Protein AF-A0A7Y5WTP6-F1 (afdb_monomer)

Secondary structure (DSSP, 8-state):
-EEEEBTTTB--HHHHHHHHHHHHTT---EEEETTSSS-B-S--TTSPEE-BT--HHHHHHHHHHHHTT---HHHHHHHHHTT-

Nearest PDB structures (foldseek):
  1hfw-assembly1_A  TM=9.385E-01  e=2.932E-06  Dickeya chrysanthemi
  2jk0-assembly1_C  TM=9.402E-01  e=4.699E-06  Pectobacterium carotovorum
  7u6m-assembly1_D  TM=9.454E-01  e=7.039E-06  Dickeya chrysanthemi
  2jk0-assembly2_F  TM=9.404E-01  e=1.290E-05  Pectobacterium carotovorum
  1zcf-assembly1_F  TM=9.121E-01  e=5.751E-06  Pectobacterium atrosepticum SCRI1043

pLDDT: mean 94.06, std 6.62, range [55.94, 98.38]

Solvent-accessible surface area (backbone atoms only — not comparable to full-atom values): 4557 Å² total; per-residue (Å²): 89,68,42,61,18,48,72,68,37,45,69,54,73,69,52,48,54,53,51,49,53,41,40,76,71,71,42,60,44,33,32,9,26,64,70,67,66,67,62,14,62,32,77,47,97,85,70,40,24,19,29,24,71,34,34,43,70,58,37,43,53,53,49,57,58,42,55,77,77,46,83,51,56,70,60,47,31,51,63,43,53,73,76,110

Foldseek 3Di:
DEAAAADQQDDDPVRLVVVLVCVVVLDAYEGEHPPQFDAHQQDDPSLHGYQGGDHRVVSVVQVVVVVVPDSRSVVSSVSSVVVD

Sequence (84 aa):
LVMAGVGRGGLTPAQSAALRRAHAAGVVVVVGTRTGSGRVPVMRDDGMVGAGDLNPQKARVLLMLGLSRTSDPREIARIFQTQQ

Structure (mmCIF, N/CA/C/O backbone):
data_AF-A0A7Y5WTP6-F1
#
_entry.id   AF-A0A7Y5WTP6-F1
#
loop_
_atom_site.group_PDB
_atom_site.id
_atom_site.type_symbol
_atom_site.label_atom_id
_atom_site.label_alt_id
_atom_site.label_comp_id
_atom_site.label_asym_id
_atom_site.label_entity_id
_atom_site.label_seq_id
_atom_site.pdbx_PDB_ins_code
_atom_site.Cartn_x
_atom_site.Cartn_y
_atom_site.Cartn_z
_atom_site.occupancy
_atom_site.B_iso_or_equiv
_atom_site.auth_seq_id
_atom_site.auth_comp_id
_atom_site.auth_asym_id
_atom_site.auth_atom_id
_atom_site.pdbx_PDB_model_num
ATOM 1 N N . LEU A 1 1 ? -1.682 -4.919 1.587 1.00 96.25 1 LEU A N 1
ATOM 2 C CA . LEU A 1 1 ? -0.294 -5.163 1.119 1.00 96.25 1 LEU A CA 1
ATOM 3 C C . LEU A 1 1 ? 0.475 -3.847 1.139 1.00 96.25 1 LEU A C 1
ATOM 5 O O . LEU A 1 1 ? -0.116 -2.829 0.810 1.00 96.25 1 LEU A O 1
ATOM 9 N N . VAL A 1 2 ? 1.758 -3.855 1.517 1.00 97.75 2 VAL A N 1
ATOM 10 C CA . VAL A 1 2 ? 2.627 -2.665 1.437 1.00 97.75 2 VAL A CA 1
ATOM 11 C C . VAL A 1 2 ? 3.771 -2.946 0.470 1.00 97.75 2 VAL A C 1
ATOM 13 O O . VAL A 1 2 ? 4.517 -3.900 0.679 1.00 97.75 2 VAL A O 1
ATOM 16 N N . MET A 1 3 ? 3.898 -2.136 -0.580 1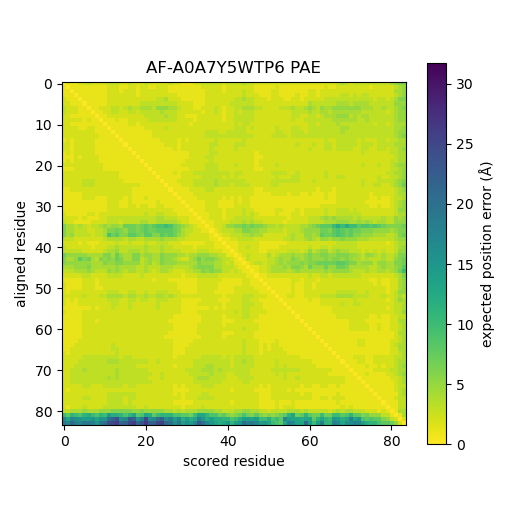.00 97.69 3 MET A N 1
ATOM 17 C CA . MET A 1 3 ? 4.955 -2.233 -1.583 1.00 97.69 3 MET A CA 1
ATOM 18 C C . MET A 1 3 ? 6.046 -1.198 -1.309 1.00 97.69 3 MET A C 1
ATOM 20 O O . MET A 1 3 ? 5.769 -0.003 -1.250 1.00 97.69 3 MET A O 1
ATOM 24 N N . ALA A 1 4 ? 7.297 -1.640 -1.197 1.00 97.69 4 ALA A N 1
ATOM 25 C CA . ALA A 1 4 ? 8.454 -0.753 -1.117 1.00 97.69 4 ALA A CA 1
ATOM 26 C C . ALA A 1 4 ? 8.937 -0.396 -2.537 1.00 97.69 4 ALA A C 1
ATOM 28 O O . ALA A 1 4 ? 9.795 -1.076 -3.102 1.00 97.69 4 ALA A O 1
ATOM 29 N N . GLY A 1 5 ? 8.339 0.640 -3.131 1.00 96.06 5 GLY A N 1
ATOM 30 C CA . GLY A 1 5 ? 8.680 1.133 -4.469 1.00 96.06 5 GLY A CA 1
ATOM 31 C C . GLY A 1 5 ? 10.047 1.822 -4.529 1.00 96.06 5 GLY A C 1
ATOM 32 O O . GLY A 1 5 ? 10.694 2.055 -3.508 1.00 96.06 5 GLY A O 1
ATOM 33 N N . VAL A 1 6 ? 10.504 2.154 -5.735 1.00 96.25 6 VAL A N 1
ATOM 34 C CA . VAL A 1 6 ? 11.782 2.858 -5.956 1.00 96.25 6 VAL A CA 1
ATOM 35 C C . VAL A 1 6 ? 11.600 4.375 -5.900 1.00 96.25 6 VAL A C 1
ATOM 37 O O . VAL A 1 6 ? 10.573 4.889 -6.335 1.00 96.25 6 VAL A O 1
ATOM 40 N N . GLY A 1 7 ? 12.586 5.117 -5.388 1.00 94.38 7 GLY A N 1
ATOM 41 C CA . GLY A 1 7 ? 12.555 6.586 -5.364 1.00 94.38 7 GLY A CA 1
ATOM 42 C C . GLY A 1 7 ? 11.278 7.141 -4.724 1.00 94.38 7 GLY A C 1
ATOM 43 O O . GLY A 1 7 ? 11.013 6.910 -3.549 1.00 94.38 7 GLY A O 1
ATOM 44 N N . ARG A 1 8 ? 10.447 7.835 -5.507 1.00 94.31 8 ARG A N 1
ATOM 45 C CA . ARG A 1 8 ? 9.178 8.426 -5.050 1.00 94.31 8 ARG A CA 1
ATOM 46 C C . ARG A 1 8 ? 7.981 7.458 -5.120 1.00 94.31 8 ARG A C 1
ATOM 48 O O . ARG A 1 8 ? 6.877 7.856 -5.483 1.00 94.31 8 ARG A O 1
ATOM 55 N N . GLY A 1 9 ? 8.199 6.177 -4.816 1.00 94.88 9 GLY A N 1
ATOM 56 C CA . GLY A 1 9 ? 7.173 5.127 -4.918 1.00 94.88 9 GLY A CA 1
ATOM 57 C C . GLY A 1 9 ? 6.933 4.630 -6.350 1.00 94.88 9 GLY A C 1
ATOM 58 O O . GLY A 1 9 ? 5.825 4.224 -6.693 1.00 94.88 9 GLY A O 1
ATOM 59 N N . GLY A 1 10 ? 7.957 4.693 -7.202 1.00 95.12 10 GLY A N 1
ATOM 60 C CA . GLY A 1 10 ? 7.935 4.158 -8.558 1.00 95.12 10 GLY A CA 1
ATOM 61 C C . GLY A 1 10 ? 7.802 2.634 -8.580 1.00 95.12 10 GLY A C 1
ATOM 62 O O . GLY A 1 10 ? 8.298 1.931 -7.694 1.00 95.12 10 GLY A O 1
ATOM 63 N N . LEU A 1 11 ? 7.135 2.136 -9.619 1.00 95.56 11 LEU A N 1
ATOM 64 C CA . LEU A 1 11 ? 6.849 0.723 -9.855 1.00 95.56 11 LEU A CA 1
ATOM 65 C C . LEU A 1 11 ? 7.205 0.384 -11.302 1.00 95.56 11 LEU A C 1
ATOM 67 O O . LEU A 1 11 ? 6.967 1.192 -12.200 1.00 95.56 11 LEU A O 1
ATOM 71 N N . THR A 1 12 ? 7.726 -0.815 -11.551 1.00 96.62 12 THR A N 1
ATOM 72 C CA . THR A 1 12 ? 7.867 -1.306 -12.928 1.00 96.62 12 THR A CA 1
ATOM 73 C C . THR A 1 12 ? 6.487 -1.588 -13.539 1.00 96.62 12 THR A C 1
ATOM 75 O O . THR A 1 12 ? 5.524 -1.823 -12.797 1.00 96.62 12 THR A O 1
ATOM 78 N N . PRO A 1 13 ? 6.351 -1.640 -14.879 1.00 96.25 13 PRO A N 1
ATOM 79 C CA . PRO A 1 13 ? 5.074 -1.965 -15.518 1.00 96.25 13 PRO A CA 1
ATOM 80 C C . PRO A 1 13 ? 4.475 -3.294 -15.033 1.00 96.25 13 PRO A C 1
ATOM 82 O O . PRO A 1 13 ? 3.279 -3.370 -1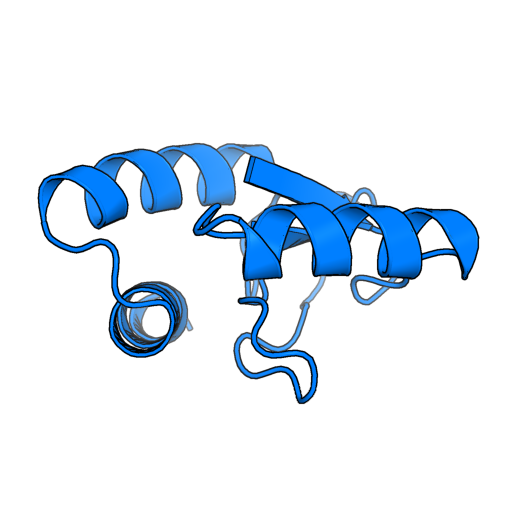4.746 1.00 96.25 13 PRO A O 1
ATOM 85 N N . ALA A 1 14 ? 5.313 -4.320 -14.852 1.00 97.44 14 ALA A N 1
ATOM 86 C CA . ALA A 1 14 ? 4.889 -5.621 -14.337 1.00 97.44 14 ALA A CA 1
ATOM 87 C C . ALA A 1 14 ? 4.383 -5.542 -12.884 1.00 97.44 14 ALA A C 1
ATOM 89 O O . ALA A 1 14 ? 3.342 -6.118 -12.562 1.00 97.44 14 ALA A O 1
ATOM 90 N N . GLN A 1 15 ? 5.071 -4.785 -12.019 1.00 96.94 15 GLN A N 1
ATOM 91 C CA . GLN A 1 15 ? 4.637 -4.551 -10.637 1.00 96.94 15 GLN A CA 1
ATOM 92 C C . GLN A 1 15 ? 3.312 -3.786 -10.591 1.00 96.94 15 GLN A C 1
ATOM 94 O O . GLN A 1 15 ? 2.390 -4.211 -9.902 1.00 96.94 15 GLN A O 1
ATOM 99 N N . SER A 1 16 ? 3.184 -2.702 -11.361 1.00 95.62 16 SER A N 1
ATOM 100 C CA . SER A 1 16 ? 1.942 -1.925 -11.448 1.00 95.62 16 SER A CA 1
ATOM 101 C C . SER A 1 16 ? 0.771 -2.784 -11.940 1.00 95.62 16 SER A C 1
ATOM 103 O O . SER A 1 16 ? -0.318 -2.740 -11.369 1.00 95.62 16 SER A O 1
ATOM 105 N N . ALA A 1 17 ? 0.982 -3.630 -12.954 1.00 96.56 17 ALA A N 1
ATOM 106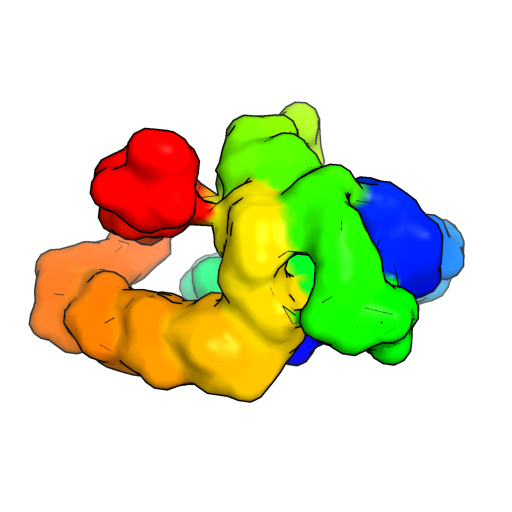 C CA . ALA A 1 17 ? -0.039 -4.562 -13.429 1.00 96.56 17 ALA A CA 1
ATOM 107 C C . ALA A 1 17 ? -0.455 -5.577 -12.348 1.00 96.56 17 ALA A C 1
ATOM 109 O O . ALA A 1 17 ? -1.647 -5.797 -12.145 1.00 96.56 17 ALA A O 1
ATOM 110 N N . ALA A 1 18 ? 0.503 -6.169 -11.629 1.00 97.69 18 ALA A N 1
ATOM 111 C CA . ALA A 1 18 ? 0.211 -7.112 -10.551 1.00 97.69 18 ALA A CA 1
ATOM 112 C C . ALA A 1 18 ? -0.540 -6.456 -9.381 1.00 97.69 18 ALA A C 1
ATOM 114 O O . ALA A 1 18 ? -1.523 -7.011 -8.890 1.00 97.69 18 ALA A O 1
ATOM 115 N N . LEU A 1 19 ? -0.125 -5.256 -8.974 1.00 96.94 19 LEU A N 1
ATOM 116 C CA . LEU A 1 19 ? -0.764 -4.516 -7.889 1.00 96.94 19 LEU A CA 1
ATOM 117 C C . LEU A 1 19 ? -2.171 -4.044 -8.261 1.00 96.94 19 LEU A C 1
ATOM 119 O O . LEU A 1 19 ? -3.060 -4.114 -7.420 1.00 96.94 19 LEU A O 1
ATOM 123 N N . ARG A 1 20 ? -2.410 -3.644 -9.518 1.00 95.56 20 ARG A N 1
ATOM 124 C CA . ARG A 1 20 ? -3.765 -3.329 -10.001 1.00 95.56 20 ARG A CA 1
ATOM 125 C C . ARG A 1 20 ? -4.687 -4.543 -9.955 1.00 95.56 20 ARG A C 1
ATOM 127 O O . ARG A 1 20 ? -5.827 -4.400 -9.532 1.00 95.56 20 ARG A O 1
ATOM 134 N N . ARG A 1 21 ? -4.201 -5.738 -10.316 1.00 96.94 21 ARG A N 1
ATOM 135 C CA . ARG A 1 21 ? -4.988 -6.978 -10.164 1.00 96.94 21 ARG A CA 1
ATOM 136 C C . ARG A 1 21 ? -5.325 -7.262 -8.701 1.00 96.94 21 ARG A C 1
ATOM 138 O O . ARG A 1 21 ? -6.464 -7.594 -8.403 1.00 96.94 21 ARG A O 1
ATOM 145 N N . ALA A 1 22 ? -4.363 -7.097 -7.792 1.00 96.50 22 ALA A N 1
ATOM 146 C CA . ALA A 1 22 ? -4.611 -7.264 -6.360 1.00 96.50 22 ALA A CA 1
ATOM 147 C C . ALA A 1 22 ? -5.632 -6.240 -5.834 1.00 96.50 22 ALA A C 1
ATOM 149 O O . ALA A 1 22 ? -6.551 -6.607 -5.107 1.00 96.50 22 ALA A O 1
ATOM 150 N N . HIS A 1 23 ? -5.503 -4.976 -6.242 1.00 94.25 23 HIS A N 1
ATOM 151 C CA . HIS A 1 23 ? -6.438 -3.915 -5.880 1.00 94.25 23 HIS A CA 1
ATOM 152 C C . HIS A 1 23 ? -7.858 -4.199 -6.386 1.00 94.25 23 HIS A C 1
ATOM 154 O O . HIS A 1 23 ? -8.806 -4.124 -5.611 1.00 94.25 23 HIS A O 1
ATOM 160 N N . ALA A 1 24 ? -7.998 -4.618 -7.648 1.00 94.31 24 ALA A N 1
ATOM 161 C CA . ALA A 1 24 ? -9.280 -5.020 -8.227 1.00 94.31 24 ALA A CA 1
ATOM 162 C C . ALA A 1 24 ? -9.910 -6.231 -7.513 1.00 94.31 24 ALA A C 1
ATOM 164 O O . ALA A 1 24 ? -11.129 -6.357 -7.483 1.00 94.31 24 ALA A O 1
ATOM 165 N N . ALA A 1 25 ? -9.097 -7.093 -6.897 1.00 96.25 25 ALA A N 1
ATOM 166 C CA . ALA A 1 25 ? -9.552 -8.200 -6.055 1.00 96.25 25 ALA A CA 1
ATOM 167 C C . ALA A 1 25 ? -9.874 -7.785 -4.600 1.00 96.25 25 ALA A C 1
ATOM 169 O O . ALA A 1 25 ? -10.050 -8.646 -3.741 1.00 96.25 25 ALA A O 1
ATOM 170 N N . GLY A 1 26 ? -9.922 -6.483 -4.297 1.00 93.75 26 GLY A N 1
ATOM 171 C CA . GLY A 1 26 ? -10.269 -5.954 -2.974 1.00 93.75 26 GLY A CA 1
ATOM 172 C C . GLY A 1 26 ? -9.097 -5.845 -1.994 1.00 93.75 26 GLY A C 1
ATOM 173 O O . GLY A 1 26 ? -9.296 -5.511 -0.828 1.00 93.75 26 GLY A O 1
ATOM 174 N N . VAL A 1 27 ? -7.856 -6.094 -2.428 1.00 96.50 27 VAL A N 1
ATOM 175 C CA . VAL A 1 27 ? -6.686 -5.917 -1.559 1.00 96.50 27 VAL A CA 1
ATOM 176 C C . VAL A 1 27 ? -6.343 -4.432 -1.457 1.00 96.50 27 VAL A C 1
ATOM 178 O O . VAL A 1 27 ? -5.985 -3.793 -2.445 1.00 96.50 27 VAL A O 1
ATOM 181 N N . VAL A 1 28 ? -6.344 -3.883 -0.241 1.00 96.62 28 VAL A N 1
ATOM 182 C CA . VAL A 1 28 ? -5.813 -2.533 -0.005 1.00 96.62 28 VAL A CA 1
ATOM 183 C C . VAL A 1 28 ? -4.299 -2.538 -0.226 1.00 96.62 28 VAL A C 1
ATOM 185 O O . VAL A 1 28 ? -3.550 -3.255 0.454 1.00 96.62 28 VAL A O 1
ATOM 188 N N . VAL A 1 29 ? -3.839 -1.744 -1.192 1.00 97.50 29 VAL A N 1
ATOM 189 C CA . VAL A 1 29 ? -2.426 -1.603 -1.556 1.00 97.50 29 VAL A CA 1
ATOM 190 C C . VAL A 1 29 ? -1.920 -0.245 -1.091 1.00 97.50 29 VAL A C 1
ATOM 192 O O . VAL A 1 29 ? -2.470 0.787 -1.469 1.00 97.50 29 VAL A O 1
ATOM 195 N N . VAL A 1 30 ? -0.840 -0.263 -0.308 1.00 97.75 30 VAL A N 1
ATOM 196 C CA . VAL A 1 30 ? -0.083 0.932 0.072 1.00 97.75 30 VAL A CA 1
ATOM 197 C C . VAL A 1 30 ? 1.279 0.913 -0.619 1.00 97.75 30 VAL A C 1
ATOM 199 O O . VAL A 1 30 ? 1.996 -0.084 -0.539 1.00 97.75 30 VAL A O 1
ATOM 202 N N . VAL A 1 31 ? 1.664 2.004 -1.275 1.00 97.62 31 VAL A N 1
ATOM 203 C CA . VAL A 1 31 ? 2.957 2.175 -1.947 1.00 97.62 31 VAL A CA 1
ATOM 204 C C . VAL A 1 31 ? 3.832 3.118 -1.123 1.00 97.62 31 VAL A C 1
ATOM 206 O O . VAL A 1 31 ? 3.551 4.307 -1.004 1.00 97.62 31 VAL A O 1
ATOM 209 N N . GLY A 1 32 ? 4.900 2.578 -0.545 1.00 96.94 32 GLY A N 1
ATOM 210 C CA . GLY A 1 32 ? 5.970 3.337 0.102 1.00 96.94 32 GLY A CA 1
ATOM 211 C C . GLY A 1 32 ? 7.243 3.347 -0.739 1.00 96.94 32 GLY A C 1
ATOM 212 O O . GLY A 1 32 ? 7.227 2.997 -1.921 1.00 96.94 32 GLY A O 1
ATOM 213 N N . THR A 1 33 ? 8.364 3.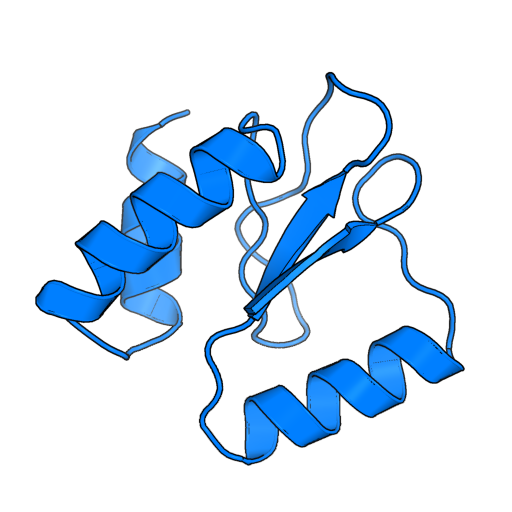712 -0.120 1.00 97.06 33 THR A N 1
ATOM 214 C CA . THR A 1 33 ? 9.678 3.716 -0.774 1.00 97.06 33 THR A CA 1
ATOM 215 C C . THR A 1 33 ? 10.718 2.883 -0.029 1.00 97.06 33 THR A C 1
ATOM 217 O O . THR A 1 33 ? 10.763 2.867 1.200 1.00 97.06 33 THR A O 1
ATOM 220 N N . ARG A 1 34 ? 11.578 2.187 -0.781 1.00 96.00 34 ARG A N 1
ATOM 221 C CA . A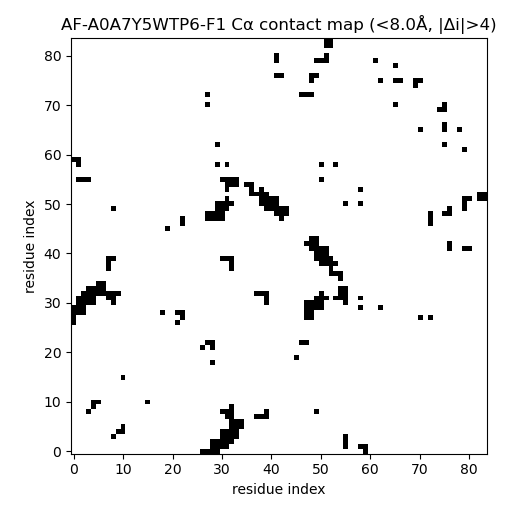RG A 1 34 ? 12.723 1.430 -0.252 1.00 96.00 34 ARG A CA 1
ATOM 222 C C . ARG A 1 34 ? 13.959 2.287 0.040 1.00 96.00 34 ARG A C 1
ATOM 224 O O . ARG A 1 34 ? 14.945 1.743 0.520 1.00 96.00 34 ARG A O 1
ATOM 231 N N . THR A 1 35 ? 13.937 3.587 -0.262 1.00 96.12 35 THR A N 1
ATOM 232 C CA . THR A 1 35 ? 15.066 4.505 -0.004 1.00 96.12 35 THR A CA 1
ATOM 233 C C . THR A 1 35 ? 15.303 4.759 1.485 1.00 96.12 35 THR A C 1
ATOM 235 O O . THR A 1 35 ? 16.342 5.290 1.854 1.00 96.12 35 THR A O 1
ATOM 238 N N . GLY A 1 36 ? 14.355 4.383 2.350 1.00 84.81 36 GLY A N 1
ATOM 239 C CA . GLY A 1 36 ? 14.435 4.557 3.803 1.00 84.81 36 GLY A CA 1
ATOM 240 C C . GLY A 1 36 ? 13.895 5.904 4.288 1.00 84.81 36 GLY A C 1
ATOM 241 O O . GLY A 1 36 ? 13.298 5.957 5.361 1.00 84.81 36 GLY A O 1
ATOM 242 N N . SER A 1 37 ? 14.022 6.954 3.475 1.00 86.69 37 SER A N 1
ATOM 243 C CA . SER A 1 37 ? 13.456 8.287 3.704 1.00 86.69 37 SER A CA 1
ATOM 244 C C . SER A 1 37 ? 12.923 8.907 2.408 1.00 86.69 37 SER A C 1
ATOM 246 O O . SER A 1 37 ? 13.200 8.422 1.305 1.00 86.69 37 SER A O 1
ATOM 248 N N . GLY A 1 38 ? 12.153 9.986 2.546 1.00 87.44 38 GLY A N 1
ATOM 249 C CA . GLY A 1 38 ? 11.501 10.680 1.439 1.00 87.44 38 GLY A CA 1
ATOM 250 C C . GLY A 1 38 ? 10.010 10.368 1.341 1.00 87.44 38 GLY A C 1
ATOM 251 O O . GLY A 1 38 ? 9.481 9.516 2.053 1.00 87.44 38 GLY A O 1
ATOM 252 N N . ARG A 1 39 ? 9.337 11.091 0.444 1.00 92.12 39 ARG A N 1
ATOM 253 C CA . ARG A 1 39 ? 7.878 11.200 0.432 1.00 92.12 39 ARG A CA 1
ATOM 254 C C . ARG A 1 39 ? 7.236 10.547 -0.778 1.00 92.12 39 ARG A C 1
ATOM 256 O O . ARG A 1 39 ? 7.552 10.912 -1.910 1.00 92.12 39 ARG A O 1
ATOM 263 N N . VAL A 1 40 ? 6.250 9.683 -0.551 1.00 95.25 40 VAL A N 1
ATOM 264 C CA . VAL A 1 40 ? 5.355 9.160 -1.595 1.00 95.25 40 VAL A CA 1
ATOM 265 C C . VAL A 1 40 ? 3.971 9.807 -1.450 1.00 95.25 40 VAL A C 1
ATOM 267 O O . VAL A 1 40 ? 3.393 9.722 -0.370 1.00 95.25 40 VAL A O 1
ATOM 270 N N . PRO A 1 41 ? 3.401 10.446 -2.493 1.00 94.38 41 PRO A N 1
ATOM 271 C CA . PRO A 1 41 ? 2.071 11.057 -2.414 1.00 94.38 41 PRO A CA 1
ATOM 272 C C . PRO A 1 41 ? 1.009 10.075 -1.943 1.00 94.38 41 PRO A C 1
ATOM 274 O O . PRO A 1 41 ? 0.860 9.015 -2.544 1.00 94.38 41 PRO A O 1
ATOM 277 N N . VAL A 1 42 ? 0.262 10.446 -0.901 1.00 93.31 42 VAL A N 1
ATOM 278 C CA . VAL A 1 42 ? -0.795 9.594 -0.336 1.00 93.31 42 VAL A CA 1
ATOM 279 C C . VAL A 1 42 ? -1.931 9.369 -1.335 1.00 93.31 42 VAL A C 1
ATOM 281 O O . VAL A 1 42 ? -2.419 8.250 -1.461 1.00 93.31 42 VAL A O 1
ATOM 284 N N . MET A 1 43 ? -2.318 10.412 -2.073 1.00 89.00 43 MET A N 1
ATOM 285 C CA . MET A 1 43 ? -3.276 10.313 -3.177 1.00 89.00 43 MET A CA 1
ATOM 286 C C . MET A 1 43 ? -2.559 9.879 -4.448 1.00 89.00 43 MET A C 1
ATOM 288 O O . MET A 1 43 ? -1.547 10.477 -4.821 1.00 89.00 43 MET A O 1
ATOM 292 N N . ARG A 1 44 ? -3.094 8.853 -5.107 1.00 89.06 44 ARG A N 1
ATOM 293 C CA . ARG A 1 44 ? -2.594 8.345 -6.382 1.00 89.06 44 ARG A CA 1
ATOM 294 C C . ARG A 1 44 ? -3.757 8.112 -7.336 1.00 89.06 44 ARG A C 1
ATOM 296 O O . ARG A 1 44 ? -4.826 7.673 -6.917 1.00 89.06 44 ARG A O 1
ATOM 303 N N . ASP A 1 45 ? -3.511 8.334 -8.620 1.00 85.75 45 ASP A N 1
ATOM 304 C CA . ASP A 1 45 ? -4.531 8.203 -9.670 1.00 85.75 45 ASP A CA 1
ATOM 305 C C . ASP A 1 45 ? -4.938 6.742 -9.937 1.00 85.75 45 ASP A C 1
ATOM 307 O O . ASP A 1 45 ? -5.964 6.474 -10.554 1.00 85.75 45 ASP A O 1
ATOM 311 N N . ASP A 1 46 ? -4.143 5.778 -9.461 1.00 86.06 46 ASP A N 1
ATOM 312 C CA . ASP A 1 46 ? -4.343 4.339 -9.662 1.00 86.06 46 ASP A CA 1
ATOM 313 C C . ASP A 1 46 ? -5.213 3.665 -8.581 1.00 86.06 46 ASP A C 1
ATOM 315 O O . ASP A 1 46 ? -5.330 2.438 -8.572 1.00 86.06 46 ASP A O 1
ATOM 319 N N . GLY A 1 47 ? -5.814 4.446 -7.674 1.00 84.88 47 GLY A N 1
ATOM 320 C CA . GLY A 1 47 ? -6.664 3.955 -6.578 1.00 84.88 47 GLY A CA 1
ATOM 321 C C . GLY A 1 47 ? -5.896 3.319 -5.413 1.00 84.88 47 GLY A C 1
ATOM 322 O O . GLY A 1 47 ? -6.490 2.969 -4.391 1.00 84.88 47 GLY A O 1
ATOM 323 N N . MET A 1 48 ? -4.572 3.191 -5.533 1.00 94.38 48 MET A N 1
ATOM 324 C CA . MET A 1 48 ? -3.701 2.744 -4.449 1.00 94.38 48 MET A CA 1
ATOM 325 C C . MET A 1 48 ? -3.388 3.908 -3.509 1.00 94.38 48 MET A C 1
ATOM 327 O O . MET A 1 48 ? -3.431 5.077 -3.883 1.00 94.38 48 MET A O 1
ATOM 331 N N . VAL A 1 49 ? -3.007 3.589 -2.277 1.00 96.81 49 VAL A N 1
ATOM 332 C CA . VAL A 1 49 ? -2.669 4.596 -1.266 1.00 96.81 49 VAL A CA 1
ATOM 333 C C . VAL A 1 49 ? -1.156 4.776 -1.220 1.00 96.81 49 VAL A C 1
ATOM 335 O O . VAL A 1 49 ? -0.418 3.798 -1.212 1.00 96.81 49 VAL A O 1
ATOM 338 N N . GLY A 1 50 ? -0.643 6.000 -1.191 1.00 96.81 50 GLY A N 1
ATOM 339 C CA . GLY A 1 50 ? 0.774 6.226 -0.895 1.00 96.81 50 GLY A CA 1
ATOM 340 C C . GLY A 1 50 ? 1.057 6.285 0.602 1.00 96.81 50 GLY A C 1
ATOM 341 O O . GLY A 1 50 ? 0.213 6.702 1.390 1.00 96.81 50 GLY A O 1
ATOM 342 N N . ALA A 1 51 ? 2.268 5.904 1.001 1.00 96.75 51 ALA A N 1
ATOM 343 C CA . ALA A 1 51 ? 2.663 5.862 2.408 1.00 96.75 51 ALA A CA 1
ATOM 344 C C . ALA A 1 51 ? 2.962 7.241 3.035 1.00 96.75 51 ALA A C 1
ATOM 346 O O . ALA A 1 51 ? 3.241 7.307 4.232 1.00 96.75 51 ALA A O 1
ATOM 347 N N . GLY A 1 52 ? 2.939 8.331 2.259 1.00 95.62 52 GLY A N 1
ATOM 348 C CA . GLY A 1 52 ? 3.373 9.640 2.742 1.00 95.62 52 GLY A CA 1
ATOM 349 C C . GLY A 1 52 ? 4.864 9.621 3.064 1.00 95.62 52 GLY A C 1
ATOM 350 O O . GLY A 1 52 ? 5.677 9.185 2.246 1.00 95.62 52 GLY A O 1
ATOM 351 N N . ASP A 1 53 ? 5.194 10.069 4.270 1.00 94.44 53 ASP A N 1
ATOM 352 C CA . ASP A 1 53 ? 6.556 10.130 4.808 1.00 94.44 53 ASP A CA 1
ATOM 353 C C . ASP A 1 53 ? 6.925 8.869 5.622 1.00 94.44 53 ASP A C 1
ATOM 355 O O . ASP A 1 53 ? 8.028 8.744 6.163 1.00 94.44 53 ASP A O 1
ATOM 359 N N . LEU A 1 54 ? 6.011 7.893 5.707 1.00 95.81 54 LEU A N 1
ATOM 360 C CA . LEU A 1 54 ? 6.255 6.634 6.401 1.00 95.81 54 LEU A CA 1
ATOM 361 C C . LEU A 1 54 ? 7.103 5.689 5.549 1.00 95.81 54 LEU A C 1
ATOM 363 O O . LEU A 1 54 ? 6.803 5.401 4.388 1.00 95.81 54 LEU A O 1
ATOM 367 N N . ASN A 1 55 ? 8.119 5.100 6.179 1.00 95.88 55 ASN A N 1
ATOM 368 C CA . ASN A 1 55 ? 8.795 3.949 5.598 1.00 95.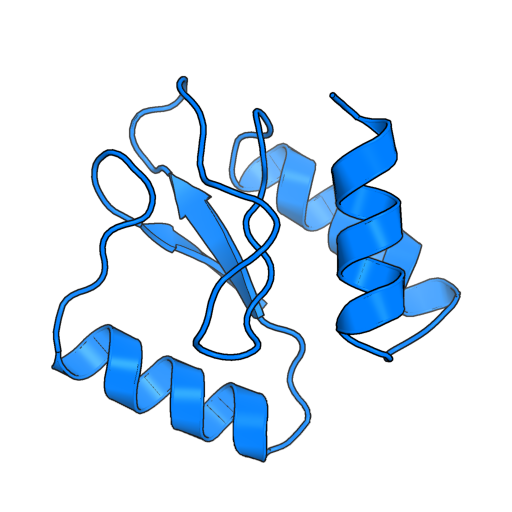88 55 ASN A CA 1
ATOM 369 C C . ASN A 1 55 ? 7.835 2.734 5.517 1.00 95.88 55 ASN A C 1
ATOM 371 O O . ASN A 1 55 ? 6.816 2.686 6.219 1.00 95.88 55 ASN A O 1
ATOM 375 N N . PRO A 1 56 ? 8.138 1.720 4.686 1.00 97.50 56 PRO A N 1
ATOM 376 C CA . PRO A 1 56 ? 7.251 0.574 4.489 1.00 97.50 56 PRO A CA 1
ATOM 377 C C . PRO A 1 56 ? 6.906 -0.189 5.777 1.00 97.50 56 PRO A C 1
ATOM 379 O O . PRO A 1 56 ? 5.809 -0.734 5.894 1.00 97.50 56 PRO A O 1
ATOM 382 N N . GLN A 1 57 ? 7.810 -0.215 6.760 1.00 97.06 57 GLN A N 1
ATOM 383 C CA . GLN A 1 57 ? 7.588 -0.890 8.039 1.00 97.06 57 GLN A CA 1
ATOM 384 C C . GLN A 1 57 ? 6.516 -0.169 8.869 1.00 97.06 57 GLN A C 1
ATOM 386 O O . GLN A 1 57 ? 5.549 -0.798 9.300 1.00 97.06 57 GLN A O 1
ATOM 391 N N . LYS A 1 58 ? 6.636 1.154 9.039 1.00 96.69 58 LYS A N 1
ATOM 392 C CA . LYS A 1 58 ? 5.642 1.978 9.745 1.00 96.69 58 LYS A CA 1
ATOM 393 C C . LYS A 1 58 ? 4.308 1.999 9.001 1.00 96.69 58 LYS A C 1
ATOM 395 O O . LYS A 1 58 ? 3.261 1.825 9.620 1.00 96.69 58 LYS A O 1
ATOM 400 N N . ALA A 1 59 ? 4.346 2.115 7.673 1.00 97.44 59 ALA A N 1
ATOM 401 C CA . ALA A 1 59 ? 3.158 2.043 6.828 1.00 97.44 59 ALA A CA 1
ATOM 402 C C . ALA A 1 59 ? 2.416 0.709 6.995 1.00 97.44 59 ALA A C 1
ATOM 404 O O . ALA A 1 59 ? 1.189 0.688 7.022 1.00 97.44 59 ALA A O 1
ATOM 405 N N . ARG A 1 60 ? 3.132 -0.412 7.160 1.00 98.12 60 ARG A N 1
ATOM 406 C CA . ARG A 1 60 ? 2.506 -1.714 7.432 1.00 98.12 60 ARG A CA 1
ATOM 407 C C . ARG A 1 60 ? 1.773 -1.729 8.768 1.00 98.12 60 ARG A C 1
ATOM 409 O O . ARG A 1 60 ? 0.654 -2.227 8.808 1.00 98.12 60 ARG A O 1
ATOM 416 N N . VAL A 1 61 ? 2.370 -1.190 9.829 1.00 98.31 61 VAL A N 1
ATOM 417 C CA . VAL A 1 61 ? 1.708 -1.097 11.141 1.00 98.31 61 VAL A CA 1
ATOM 418 C C . VAL A 1 61 ? 0.446 -0.243 11.045 1.00 98.31 61 VAL A C 1
ATOM 420 O O . VAL A 1 61 ? -0.624 -0.701 11.440 1.00 98.31 61 VAL A O 1
ATOM 423 N N . LEU A 1 62 ? 0.541 0.944 10.441 1.00 97.81 62 LEU A N 1
ATOM 424 C CA . LEU A 1 62 ? -0.614 1.823 10.267 1.00 97.81 62 LEU A CA 1
ATOM 425 C C . LEU A 1 62 ? -1.706 1.178 9.406 1.00 97.81 62 LEU A C 1
ATOM 427 O O . LEU A 1 62 ? -2.877 1.244 9.762 1.00 97.81 62 LEU A O 1
ATOM 431 N N . LEU A 1 63 ? -1.337 0.502 8.314 1.00 98.12 63 LEU A N 1
ATOM 432 C CA . LEU A 1 63 ? -2.291 -0.212 7.469 1.00 98.12 63 LEU A CA 1
ATOM 433 C C . LEU A 1 63 ? -2.997 -1.335 8.240 1.00 98.12 63 LEU A C 1
ATOM 435 O O . LEU A 1 63 ? -4.206 -1.475 8.105 1.00 98.12 63 LEU A O 1
ATOM 439 N N . MET A 1 64 ? -2.282 -2.119 9.055 1.00 98.38 64 MET A N 1
ATOM 440 C CA . MET A 1 64 ? -2.908 -3.162 9.884 1.00 98.38 64 MET A CA 1
ATOM 441 C C . MET A 1 64 ? -3.924 -2.567 10.867 1.00 98.38 64 MET A C 1
ATOM 443 O O . MET A 1 64 ? -5.029 -3.089 10.990 1.00 98.38 64 MET A O 1
ATOM 447 N N . LEU A 1 65 ? -3.583 -1.451 11.519 1.00 98.12 65 LEU A N 1
ATOM 448 C CA . LEU A 1 65 ? -4.502 -0.750 12.419 1.00 98.12 65 LEU A CA 1
ATOM 449 C C . LEU A 1 65 ? -5.698 -0.159 11.662 1.00 98.12 65 LEU A C 1
ATOM 451 O O . LEU A 1 65 ? -6.833 -0.308 12.106 1.00 98.12 65 LEU A O 1
ATOM 455 N N . GLY A 1 66 ? -5.471 0.460 10.503 1.00 97.38 66 GLY A N 1
ATOM 456 C CA . GLY A 1 66 ? -6.531 1.018 9.663 1.00 97.38 66 GLY A CA 1
ATOM 457 C C . GLY A 1 66 ? -7.514 -0.047 9.178 1.00 97.38 66 GLY A C 1
ATOM 458 O O . GLY A 1 66 ? -8.723 0.142 9.288 1.00 97.38 66 GLY A O 1
ATOM 459 N N . LEU A 1 67 ? -7.005 -1.208 8.752 1.00 97.69 67 LEU A N 1
ATOM 460 C CA . LEU A 1 67 ? -7.823 -2.342 8.311 1.00 97.69 67 LEU A CA 1
ATOM 461 C C . LEU A 1 67 ? -8.692 -2.942 9.425 1.00 97.69 67 LEU A C 1
ATOM 463 O O . LEU A 1 67 ? -9.719 -3.541 9.125 1.00 97.69 67 LEU A O 1
ATOM 467 N N . SER A 1 68 ? -8.346 -2.739 10.703 1.00 98.00 68 SER A N 1
ATOM 468 C CA . SER A 1 68 ? -9.235 -3.103 11.820 1.00 98.00 68 SER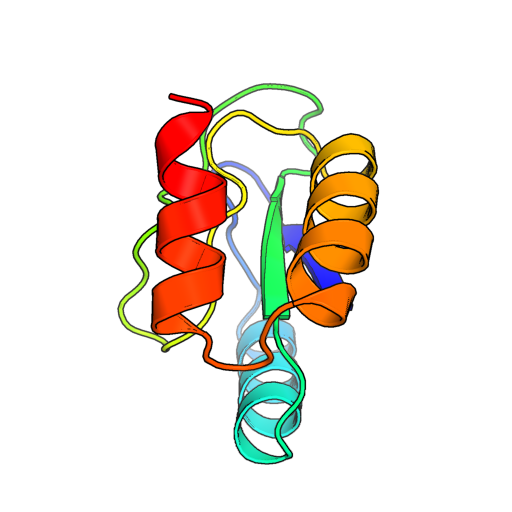 A CA 1
ATOM 469 C C . SER A 1 68 ? -10.482 -2.211 11.928 1.00 98.00 68 SER A C 1
ATOM 471 O O . SER A 1 68 ? -11.418 -2.546 12.652 1.00 98.00 68 SER A O 1
ATOM 473 N N . ARG A 1 69 ? -10.494 -1.061 11.239 1.00 97.69 69 ARG A N 1
ATOM 474 C CA . ARG A 1 6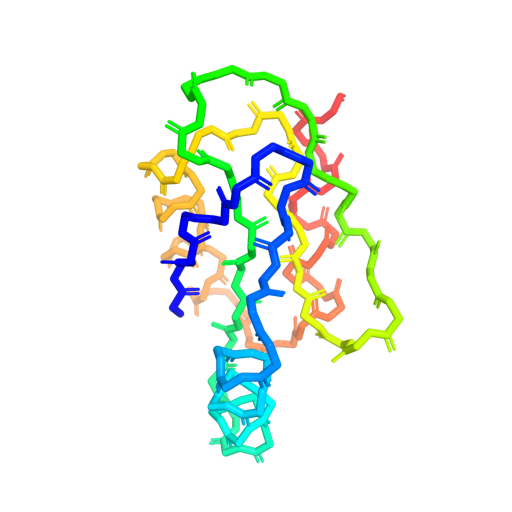9 ? -11.576 -0.065 11.273 1.00 97.69 69 ARG A CA 1
ATOM 475 C C . ARG A 1 69 ? -12.345 0.028 9.962 1.00 97.69 69 ARG A C 1
ATOM 477 O O . ARG A 1 69 ? -13.552 0.229 9.989 1.00 97.69 69 ARG A O 1
ATOM 484 N N . THR A 1 70 ? -11.661 -0.082 8.828 1.00 96.94 70 THR A N 1
ATOM 485 C CA . THR A 1 70 ? -12.258 0.079 7.497 1.00 96.94 70 THR A CA 1
ATOM 486 C C . THR A 1 70 ? -11.414 -0.607 6.430 1.00 96.94 70 THR A C 1
ATOM 488 O O . THR A 1 70 ? -10.203 -0.738 6.572 1.00 96.94 70 THR A O 1
ATOM 491 N N . SER A 1 71 ? -12.052 -1.021 5.338 1.00 94.12 71 SER A N 1
ATOM 492 C CA . SER A 1 71 ? -11.371 -1.495 4.126 1.00 94.12 71 SER A CA 1
ATOM 493 C C . SER A 1 71 ? -11.572 -0.560 2.927 1.00 94.12 71 SER A C 1
ATOM 495 O O . SER A 1 71 ? -11.122 -0.889 1.834 1.00 94.12 71 SER A O 1
ATOM 497 N N . ASP A 1 72 ? -12.215 0.602 3.114 1.00 92.56 72 ASP A N 1
ATOM 498 C CA . ASP A 1 72 ? -12.361 1.616 2.063 1.00 92.56 72 ASP A CA 1
ATOM 499 C C . ASP A 1 72 ? -11.000 2.286 1.779 1.00 92.56 72 ASP A C 1
ATOM 501 O O . ASP A 1 72 ? -10.453 2.952 2.667 1.00 92.56 72 ASP A O 1
ATOM 505 N N . PRO A 1 73 ? -10.444 2.163 0.556 1.00 90.88 73 PRO A N 1
ATOM 506 C CA . PRO A 1 73 ? -9.181 2.794 0.189 1.00 90.88 73 PRO A CA 1
ATOM 507 C C . PRO A 1 73 ? -9.156 4.311 0.407 1.00 90.88 73 PRO A C 1
ATOM 509 O O . PRO A 1 73 ? -8.101 4.843 0.750 1.00 90.88 73 PRO A O 1
ATOM 512 N N . ARG A 1 74 ? -10.288 5.013 0.250 1.00 91.56 74 ARG A N 1
ATOM 513 C CA . ARG A 1 74 ? -10.365 6.468 0.467 1.00 91.56 74 ARG A CA 1
ATOM 514 C C . ARG A 1 74 ? -10.170 6.816 1.937 1.00 91.56 74 ARG A C 1
ATOM 516 O O . ARG A 1 74 ? -9.390 7.710 2.260 1.00 91.56 74 ARG A O 1
ATOM 523 N N . GLU A 1 75 ? -10.818 6.067 2.823 1.00 95.38 75 GLU A N 1
ATOM 524 C CA . GLU 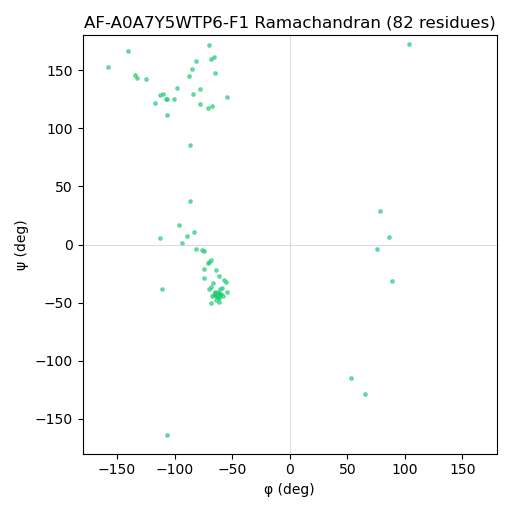A 1 75 ? -10.687 6.260 4.265 1.00 95.38 75 GLU A CA 1
ATOM 525 C C . GLU A 1 75 ? -9.305 5.828 4.771 1.00 95.38 75 GLU A C 1
ATOM 527 O O . GLU A 1 75 ? -8.693 6.524 5.581 1.00 95.38 75 GLU A O 1
ATOM 532 N N . ILE A 1 76 ? -8.747 4.738 4.232 1.00 96.19 76 ILE A N 1
ATOM 533 C CA . ILE A 1 76 ? -7.350 4.369 4.497 1.00 96.19 76 ILE A CA 1
ATOM 534 C C . ILE A 1 76 ? -6.420 5.509 4.084 1.00 96.19 76 ILE A C 1
ATOM 536 O O . ILE A 1 76 ? -5.526 5.883 4.839 1.00 96.19 76 ILE A O 1
ATOM 540 N N . ALA A 1 77 ? -6.633 6.117 2.923 1.00 94.62 77 ALA A N 1
ATOM 541 C CA . ALA A 1 77 ? -5.796 7.221 2.494 1.00 94.62 77 ALA A CA 1
ATOM 542 C C . ALA A 1 77 ? -5.948 8.473 3.376 1.00 94.62 77 ALA A C 1
ATOM 544 O O . ALA A 1 77 ? -4.954 9.150 3.638 1.00 94.62 77 ALA A O 1
ATOM 545 N N . ARG A 1 78 ? -7.144 8.733 3.920 1.00 95.31 78 ARG A N 1
ATOM 546 C CA . ARG A 1 78 ? -7.360 9.763 4.948 1.00 95.31 78 ARG A CA 1
ATOM 547 C C . ARG A 1 78 ? -6.553 9.474 6.219 1.00 95.31 78 ARG A C 1
ATOM 549 O O . ARG A 1 78 ? -5.920 10.379 6.755 1.00 95.31 78 ARG A O 1
ATOM 556 N N . ILE A 1 79 ? -6.506 8.219 6.672 1.00 96.12 79 ILE A N 1
ATOM 557 C CA . ILE A 1 79 ? -5.680 7.789 7.818 1.00 96.12 79 ILE A CA 1
ATOM 558 C C . ILE A 1 79 ? -4.185 8.030 7.554 1.00 96.12 79 ILE A C 1
ATOM 560 O O . ILE A 1 79 ? -3.457 8.446 8.450 1.00 96.12 79 ILE A O 1
ATOM 564 N N . PHE A 1 80 ? -3.714 7.804 6.327 1.00 95.38 80 PHE A N 1
ATOM 565 C CA . PHE A 1 80 ? -2.328 8.104 5.945 1.00 95.38 80 PHE A CA 1
ATOM 566 C C . PHE A 1 80 ? -2.058 9.611 5.770 1.00 95.38 80 PHE A C 1
ATOM 568 O O . PHE A 1 80 ? -0.910 10.040 5.860 1.00 95.38 80 PHE A O 1
ATOM 575 N N . GLN A 1 81 ? -3.088 10.430 5.538 1.00 91.75 81 GLN A N 1
ATOM 576 C CA . GLN A 1 81 ? -2.969 11.889 5.443 1.00 91.75 81 GLN A CA 1
ATOM 577 C C . GLN A 1 81 ? -2.776 12.585 6.792 1.00 91.75 81 GLN A C 1
ATOM 579 O O . GLN A 1 81 ? -2.129 13.623 6.822 1.00 91.75 81 GLN A O 1
ATOM 584 N N . THR A 1 82 ? -3.279 12.032 7.899 1.00 80.56 82 THR A N 1
ATOM 585 C CA . THR A 1 82 ? -3.149 12.660 9.231 1.00 80.56 82 THR A CA 1
ATOM 586 C C . THR A 1 82 ? -1.749 12.550 9.841 1.00 80.56 82 THR A C 1
ATOM 588 O O . THR A 1 82 ? -1.500 13.115 10.899 1.00 80.56 82 THR A O 1
ATOM 591 N N . GLN A 1 83 ? -0.840 11.820 9.192 1.00 60.88 83 GLN A N 1
ATOM 592 C CA . GLN A 1 83 ? 0.567 11.665 9.583 1.00 60.88 83 GLN A CA 1
ATOM 593 C C . GLN A 1 83 ? 1.498 12.644 8.834 1.00 60.88 83 GLN A C 1
ATOM 595 O O . GLN A 1 83 ? 2.700 12.389 8.763 1.00 60.88 83 GLN A O 1
ATOM 600 N N . GLN A 1 84 ? 0.944 13.696 8.216 1.00 55.94 84 GLN A N 1
ATOM 601 C CA . GLN A 1 84 ? 1.675 14.713 7.448 1.00 55.94 84 GLN A CA 1
ATOM 602 C C . GLN A 1 84 ? 1.909 15.983 8.259 1.00 55.94 84 GLN A C 1
ATOM 604 O O . GLN A 1 84 ? 0.979 16.384 8.992 1.00 55.94 84 GLN A O 1
#

Mean predicted aligned error: 2.65 Å

Radius of gyration: 11.41 Å; Cα contacts (8 Å, |Δi|>4): 146; chains: 1; bounding box: 27×23×28 Å